Protein AF-A0A926DSW6-F1 (afdb_monomer_lite)

Sequence (107 aa):
MHPLDFLCNDRNIRHKRIRPKTPWHNGKVERSHRNDQERFYTHLSFYSYEDLQKQIKQYLKRSNQIPMSVLGWKTPLQKRQGWRPPGFADGGRHRPKSAKPILIIDK

Secondary structure (DSSP, 8-state):
--HHHHHHHHTT-EEEEPPTT-GGGGHHHHHHHHHHHHHTGGG---SSHHHHHHHHHHHHHHHHHS-BGGGTSB-HHHHHHT---TT--SS-----TT-PPEEEE--

Foldseek 3Di:
DDPVVVVLVVVLAAEDEDDPPPCVVCVVVVVVVVVCCVPEVVPDDDDDPVRVVVSVVVVVVVQQCQQDVVQVRHGVVRSVVPDDDPPDDDDDPDDDPPDHHYDYDYD

pLDDT: mean 82.38, std 15.7, range [43.84, 97.06]

Structure (mmCIF, N/CA/C/O backbone):
data_AF-A0A926DSW6-F1
#
_entry.id   AF-A0A926DSW6-F1
#
loop_
_atom_site.group_PDB
_atom_site.id
_atom_site.type_symbol
_atom_site.label_atom_id
_atom_site.label_alt_id
_atom_site.label_comp_id
_atom_site.label_asym_id
_atom_site.label_entity_id
_atom_site.label_seq_id
_atom_site.pdbx_PDB_ins_code
_atom_site.Cartn_x
_atom_site.Cartn_y
_atom_site.Cartn_z
_atom_site.occupancy
_atom_site.B_iso_or_equiv
_atom_site.auth_seq_id
_atom_site.auth_comp_id
_atom_site.auth_asym_id
_atom_site.auth_atom_id
_atom_site.pdbx_PDB_model_num
ATOM 1 N N . MET A 1 1 ? -5.173 -25.946 -13.698 1.00 67.50 1 MET A N 1
ATOM 2 C CA . MET A 1 1 ? -5.591 -24.540 -13.923 1.00 67.50 1 MET A CA 1
ATOM 3 C C . MET A 1 1 ? -5.874 -23.914 -12.569 1.00 67.50 1 MET A C 1
ATOM 5 O O . MET A 1 1 ? -6.478 -24.596 -11.752 1.00 67.50 1 MET A O 1
ATOM 9 N N . HIS A 1 2 ? -5.397 -22.697 -12.291 1.00 82.06 2 HIS A N 1
ATOM 10 C CA . HIS A 1 2 ? -5.557 -22.071 -10.972 1.00 82.06 2 HIS A CA 1
ATOM 11 C C . HIS A 1 2 ? -6.855 -21.234 -10.923 1.00 82.06 2 HIS A C 1
ATOM 13 O O . HIS A 1 2 ? -7.142 -20.545 -11.902 1.00 82.06 2 HIS A O 1
ATOM 19 N N . PRO A 1 3 ? -7.632 -21.220 -9.818 1.00 88.44 3 PRO A N 1
ATOM 20 C CA . PRO A 1 3 ? -8.891 -20.460 -9.718 1.00 88.44 3 PRO A CA 1
ATOM 21 C C . PRO A 1 3 ? -8.770 -18.976 -10.103 1.00 88.44 3 PRO A C 1
ATOM 23 O O . PRO A 1 3 ? -9.663 -18.393 -10.715 1.00 88.44 3 PRO A O 1
ATOM 26 N N . LEU A 1 4 ? -7.619 -18.373 -9.809 1.00 87.19 4 LEU A N 1
ATOM 27 C CA . LEU A 1 4 ? -7.323 -16.981 -10.150 1.00 87.19 4 LEU A CA 1
ATOM 28 C C . LEU A 1 4 ? -7.191 -16.721 -11.656 1.00 87.19 4 LEU A C 1
ATOM 30 O O . LEU A 1 4 ? -7.480 -15.612 -12.102 1.00 87.19 4 LEU A O 1
ATOM 34 N N . ASP A 1 5 ? -6.786 -17.724 -12.441 1.00 86.31 5 ASP A N 1
ATOM 35 C CA . ASP A 1 5 ? -6.685 -17.596 -13.898 1.00 86.31 5 ASP A CA 1
ATOM 36 C C . ASP A 1 5 ? -8.076 -17.383 -14.511 1.00 86.31 5 ASP A C 1
ATOM 38 O O . ASP A 1 5 ? -8.242 -16.528 -15.382 1.00 86.31 5 ASP A O 1
ATOM 42 N N . PHE A 1 6 ? -9.088 -18.094 -13.999 1.00 88.44 6 PHE A N 1
ATOM 43 C CA . PHE A 1 6 ? -10.479 -17.940 -14.427 1.00 88.44 6 PHE A CA 1
ATOM 44 C C . PHE A 1 6 ? -11.026 -16.553 -14.093 1.00 88.44 6 PHE A C 1
ATOM 46 O O . PHE A 1 6 ? -11.574 -15.888 -14.969 1.00 88.44 6 PHE A O 1
ATOM 53 N N . LEU A 1 7 ? -10.805 -16.077 -12.863 1.00 89.38 7 LEU A N 1
ATOM 54 C CA . LEU A 1 7 ? -11.242 -14.744 -12.440 1.00 89.38 7 LEU A CA 1
ATOM 55 C C . LEU A 1 7 ? -10.566 -13.632 -13.256 1.00 89.38 7 LEU A C 1
ATOM 57 O O . LEU A 1 7 ? -11.201 -12.649 -13.635 1.00 89.38 7 LEU A O 1
ATOM 61 N N . CYS A 1 8 ? -9.271 -13.778 -13.548 1.00 88.00 8 CYS A N 1
ATOM 62 C CA . CYS A 1 8 ? -8.564 -12.821 -14.391 1.00 88.00 8 CYS A CA 1
ATOM 63 C C . CYS A 1 8 ? -9.122 -12.817 -15.815 1.00 88.00 8 CYS A C 1
ATOM 65 O O . CYS A 1 8 ? -9.297 -11.743 -16.390 1.00 88.00 8 CYS A O 1
ATOM 67 N N . ASN A 1 9 ? -9.428 -13.990 -16.371 1.00 86.69 9 ASN A N 1
ATOM 68 C CA . ASN A 1 9 ? -9.998 -14.100 -17.707 1.00 86.69 9 ASN A CA 1
ATOM 69 C C . ASN A 1 9 ? -11.395 -13.461 -17.791 1.00 86.69 9 ASN A C 1
ATOM 71 O O . ASN A 1 9 ? -11.624 -12.661 -18.695 1.00 86.69 9 ASN A O 1
ATOM 75 N N . ASP A 1 10 ? -12.265 -13.734 -16.811 1.00 89.19 10 ASP A N 1
ATOM 76 C CA . ASP A 1 10 ? -13.602 -13.131 -16.672 1.00 89.19 10 ASP A CA 1
ATOM 77 C C . ASP A 1 10 ? -13.544 -11.596 -16.596 1.00 89.19 10 ASP A C 1
ATOM 79 O O . ASP A 1 10 ? -14.310 -10.887 -17.240 1.00 89.19 10 ASP A O 1
ATOM 83 N N . ARG A 1 11 ? -12.561 -11.055 -15.867 1.00 86.62 11 ARG A N 1
ATOM 84 C CA . ARG A 1 11 ? -12.376 -9.604 -15.699 1.00 86.62 11 ARG A CA 1
ATOM 85 C C . ARG A 1 11 ? -11.514 -8.949 -16.778 1.00 86.62 11 ARG A C 1
ATOM 87 O O . ARG A 1 11 ? -11.105 -7.796 -16.612 1.00 86.62 11 ARG A O 1
ATOM 94 N N . ASN A 1 12 ? -11.193 -9.663 -17.858 1.00 86.19 12 ASN A N 1
ATOM 95 C CA . ASN A 1 12 ? -10.290 -9.212 -18.920 1.00 86.19 12 ASN A CA 1
ATOM 96 C C . ASN A 1 12 ? -8.931 -8.697 -18.385 1.00 86.19 12 ASN A C 1
ATOM 98 O O . ASN A 1 12 ? -8.328 -7.790 -18.961 1.00 86.19 12 ASN A O 1
ATOM 102 N N . ILE A 1 13 ? -8.428 -9.273 -17.293 1.00 85.81 13 ILE A N 1
ATOM 103 C CA . ILE A 1 13 ? -7.118 -8.999 -16.694 1.00 85.81 13 ILE A CA 1
ATOM 104 C C . ILE A 1 13 ? -6.088 -9.966 -17.295 1.00 85.81 13 ILE A C 1
ATOM 106 O O . ILE A 1 13 ? -6.271 -11.180 -17.313 1.00 85.81 13 ILE A O 1
ATOM 110 N N . ARG A 1 14 ? -4.957 -9.442 -17.771 1.00 85.56 14 ARG A N 1
ATOM 111 C CA . ARG A 1 14 ? -3.811 -10.254 -18.185 1.00 85.56 14 ARG A CA 1
ATOM 112 C C . ARG A 1 14 ? -3.042 -10.702 -16.943 1.00 85.56 14 ARG A C 1
ATOM 114 O O . ARG A 1 14 ? -2.372 -9.890 -16.309 1.00 85.56 14 ARG A O 1
ATOM 121 N N . HIS A 1 15 ? -3.091 -11.990 -16.627 1.00 85.44 15 HIS A N 1
ATOM 122 C CA . HIS A 1 15 ? -2.263 -12.564 -15.571 1.00 85.44 15 HIS A CA 1
ATOM 123 C C . HIS A 1 15 ? -0.825 -12.769 -16.081 1.00 85.44 15 HIS A C 1
ATOM 125 O O . HIS A 1 15 ? -0.580 -13.547 -17.004 1.00 85.44 15 HIS A O 1
ATOM 131 N N . LYS A 1 16 ? 0.138 -12.040 -15.505 1.00 85.38 16 LYS A N 1
ATOM 132 C CA . LYS A 1 16 ? 1.571 -12.161 -15.799 1.00 85.38 16 LYS A CA 1
ATOM 133 C C . LYS A 1 16 ? 2.291 -12.725 -14.575 1.00 85.38 16 LYS A C 1
ATOM 135 O O . LYS A 1 16 ? 2.343 -12.081 -13.538 1.00 85.38 16 LYS A O 1
ATOM 140 N N . ARG A 1 17 ? 2.910 -13.895 -14.718 1.00 85.38 17 ARG A N 1
ATOM 141 C CA . ARG A 1 17 ? 3.726 -14.506 -13.657 1.00 85.38 17 ARG A CA 1
ATOM 142 C C . ARG A 1 17 ? 5.177 -14.046 -13.751 1.00 85.38 17 ARG A C 1
ATOM 144 O O . ARG A 1 17 ? 5.707 -13.907 -14.857 1.00 85.38 17 ARG A O 1
ATOM 151 N N . ILE A 1 18 ? 5.824 -13.851 -12.605 1.00 85.19 18 ILE A N 1
ATOM 152 C CA . ILE A 1 18 ? 7.271 -13.618 -12.546 1.00 85.19 18 ILE A CA 1
ATOM 153 C C . ILE A 1 18 ? 8.012 -14.947 -12.752 1.00 85.19 18 ILE A C 1
ATOM 155 O O . ILE A 1 18 ? 7.561 -16.021 -12.336 1.00 85.19 18 ILE A O 1
ATOM 159 N N . ARG A 1 19 ? 9.158 -14.894 -13.439 1.00 84.75 19 ARG A N 1
ATOM 160 C CA . ARG A 1 19 ? 10.009 -16.069 -13.645 1.00 84.75 19 ARG A CA 1
ATOM 161 C C . ARG A 1 19 ? 10.634 -16.497 -12.305 1.00 84.75 19 ARG A C 1
ATOM 163 O O . ARG A 1 19 ? 11.149 -15.639 -11.587 1.00 84.75 19 ARG A O 1
ATOM 170 N N . PRO A 1 20 ? 10.661 -17.799 -11.967 1.00 86.69 20 PRO A N 1
ATOM 171 C CA . PRO A 1 20 ? 11.401 -18.284 -10.801 1.00 86.69 20 PRO A CA 1
ATOM 172 C C . PRO A 1 20 ? 12.850 -17.794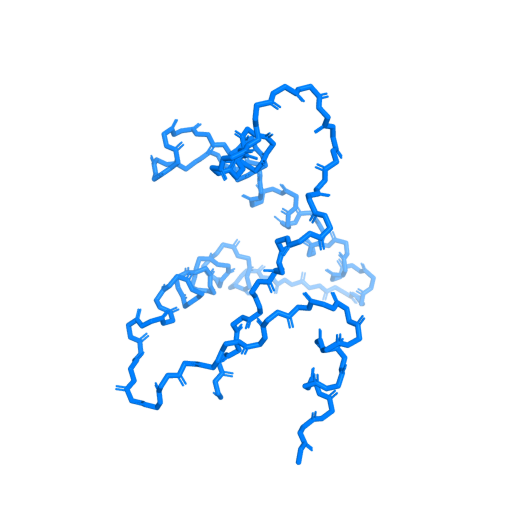 -10.790 1.00 86.69 20 PRO A C 1
ATOM 174 O O . PRO A 1 20 ? 13.456 -17.668 -11.855 1.00 86.69 20 PRO A O 1
ATOM 177 N N . LYS A 1 21 ? 13.404 -17.578 -9.590 1.00 84.62 21 LYS A N 1
ATOM 178 C CA . LYS A 1 21 ? 14.796 -17.140 -9.372 1.00 84.62 21 LYS A CA 1
ATOM 179 C C . LYS A 1 21 ? 15.125 -15.757 -9.961 1.00 84.62 21 LYS A C 1
ATOM 181 O O . LYS A 1 21 ? 16.272 -15.493 -10.302 1.00 84.62 21 LYS A O 1
ATOM 186 N N . THR A 1 22 ? 14.131 -14.871 -10.081 1.00 86.56 22 THR A N 1
ATOM 187 C CA . THR A 1 22 ? 14.338 -13.484 -10.539 1.00 86.56 22 THR A CA 1
ATOM 188 C C . THR A 1 22 ? 13.802 -12.443 -9.539 1.00 86.56 22 THR A C 1
ATOM 190 O O . THR A 1 22 ? 12.861 -11.710 -9.848 1.00 86.56 22 THR A O 1
ATOM 193 N N . PRO A 1 23 ? 14.380 -12.365 -8.323 1.00 80.81 23 PRO A N 1
ATOM 194 C CA . PRO A 1 23 ? 13.857 -11.541 -7.223 1.00 80.81 23 PRO A CA 1
ATOM 195 C C . PRO A 1 23 ? 13.810 -10.036 -7.535 1.00 80.81 23 PRO A C 1
ATOM 197 O O . PRO A 1 23 ? 12.961 -9.317 -7.018 1.00 80.81 23 PRO A O 1
ATOM 200 N N . TRP A 1 24 ? 14.668 -9.543 -8.4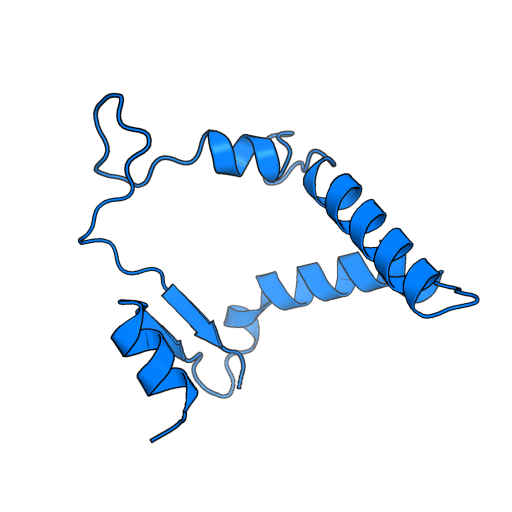32 1.00 84.25 24 TRP A N 1
ATOM 201 C CA . TRP A 1 24 ? 14.703 -8.128 -8.822 1.00 84.25 24 TRP A CA 1
ATOM 202 C C . TRP A 1 24 ? 13.416 -7.649 -9.506 1.00 84.25 24 TRP A C 1
ATOM 204 O O . TRP A 1 24 ? 13.071 -6.473 -9.385 1.00 84.25 24 TRP A O 1
ATOM 214 N N . HIS A 1 25 ? 12.670 -8.538 -10.175 1.00 84.75 25 HIS A N 1
ATOM 215 C CA . HIS A 1 25 ? 11.378 -8.176 -10.764 1.00 84.75 25 HIS A CA 1
ATOM 216 C C . HIS A 1 25 ? 10.335 -7.815 -9.702 1.00 84.75 25 HIS A C 1
ATOM 218 O O . HIS A 1 25 ? 9.416 -7.059 -10.021 1.00 84.75 25 HIS A O 1
ATOM 224 N N . ASN A 1 26 ? 10.506 -8.290 -8.460 1.00 87.44 26 ASN A N 1
ATOM 225 C CA . ASN A 1 26 ? 9.612 -7.962 -7.355 1.00 87.44 26 ASN A CA 1
ATOM 226 C C . ASN A 1 26 ? 10.066 -6.773 -6.496 1.00 87.44 26 ASN A C 1
ATOM 228 O O . ASN A 1 26 ? 9.385 -6.361 -5.560 1.00 87.44 26 ASN A O 1
ATOM 232 N N . GLY A 1 27 ? 11.201 -6.146 -6.821 1.00 88.62 27 GLY A N 1
ATOM 233 C CA . GLY A 1 27 ? 11.822 -5.148 -5.945 1.00 88.62 27 GLY A CA 1
ATOM 234 C C . GLY A 1 27 ? 10.940 -3.937 -5.606 1.00 88.62 27 GLY A C 1
ATOM 235 O O . GLY A 1 27 ? 11.152 -3.289 -4.581 1.00 88.62 27 GLY A O 1
ATOM 236 N N . LYS A 1 28 ? 9.936 -3.614 -6.434 1.00 86.81 28 LYS A N 1
ATOM 237 C CA . LYS A 1 28 ? 8.969 -2.547 -6.131 1.00 86.81 28 LYS A CA 1
ATOM 238 C C . LYS A 1 28 ? 8.001 -2.942 -5.012 1.00 86.81 28 LYS A C 1
ATOM 240 O O . LYS A 1 28 ? 7.720 -2.107 -4.156 1.00 86.81 28 LYS A O 1
ATOM 245 N N . VAL A 1 29 ? 7.497 -4.173 -5.043 1.00 88.44 29 VAL A N 1
ATOM 246 C CA . VAL A 1 29 ? 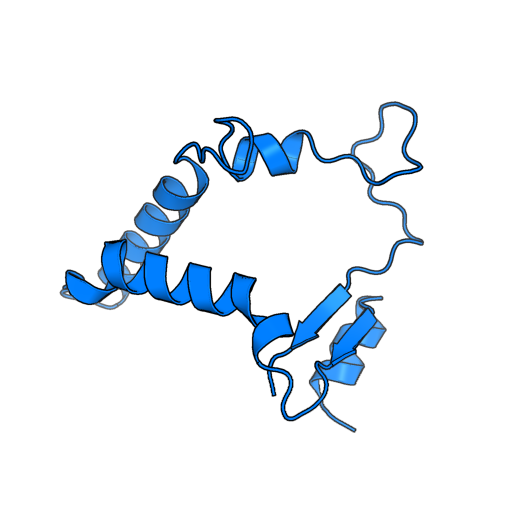6.567 -4.709 -4.039 1.00 88.44 29 VAL A CA 1
ATOM 247 C C . VAL A 1 29 ? 7.311 -4.881 -2.720 1.00 88.44 29 VAL A C 1
ATOM 249 O O . VAL A 1 29 ? 6.907 -4.295 -1.721 1.00 88.44 29 VAL A O 1
ATOM 252 N N . GLU A 1 30 ? 8.485 -5.516 -2.757 1.00 91.38 30 GLU A N 1
ATOM 253 C CA . GLU A 1 30 ? 9.350 -5.699 -1.582 1.00 91.38 30 GLU A CA 1
ATOM 254 C C . GLU A 1 30 ? 9.712 -4.369 -0.903 1.00 91.38 30 GLU A C 1
ATOM 256 O O . GLU A 1 30 ? 9.643 -4.227 0.318 1.00 91.38 30 GLU A O 1
ATOM 261 N N . ARG A 1 31 ? 10.047 -3.332 -1.687 1.00 90.81 31 ARG A N 1
ATOM 262 C CA . ARG A 1 31 ? 10.330 -1.999 -1.133 1.00 90.81 31 ARG A CA 1
ATOM 263 C C . ARG A 1 31 ? 9.098 -1.371 -0.478 1.00 90.81 31 ARG A C 1
ATOM 265 O O . ARG A 1 31 ? 9.257 -0.681 0.527 1.00 90.81 31 ARG A O 1
ATOM 272 N N . SER A 1 32 ? 7.902 -1.579 -1.037 1.00 89.81 32 SER A N 1
ATOM 273 C CA . SER A 1 32 ? 6.657 -1.104 -0.421 1.00 89.81 32 SER A CA 1
ATOM 274 C C . SER A 1 32 ? 6.416 -1.808 0.909 1.00 89.81 32 SER A C 1
ATOM 276 O O . SER A 1 32 ? 6.184 -1.127 1.901 1.00 89.81 32 SER A O 1
ATOM 278 N N . HIS A 1 33 ? 6.571 -3.136 0.950 1.00 91.38 33 HIS A N 1
ATOM 279 C CA . HIS A 1 33 ? 6.424 -3.912 2.181 1.00 91.38 33 HIS A CA 1
ATOM 280 C C . HIS A 1 33 ? 7.393 -3.458 3.265 1.00 91.38 33 HIS A C 1
ATOM 282 O O . HIS A 1 33 ? 6.965 -3.217 4.389 1.00 91.38 33 HIS A O 1
ATOM 288 N N . ARG A 1 34 ? 8.670 -3.247 2.928 1.00 94.00 34 ARG A N 1
ATOM 289 C CA . ARG A 1 34 ? 9.647 -2.721 3.889 1.00 94.00 34 ARG A CA 1
ATOM 290 C C . ARG A 1 34 ? 9.246 -1.346 4.428 1.00 94.00 34 ARG A C 1
ATOM 292 O O . ARG A 1 34 ? 9.314 -1.110 5.627 1.00 94.00 34 ARG A O 1
ATOM 299 N N . AS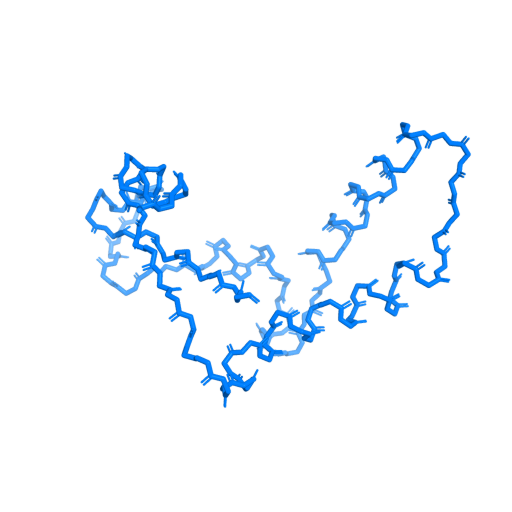N A 1 35 ? 8.792 -0.449 3.558 1.00 92.25 35 ASN A N 1
ATOM 300 C CA . ASN A 1 35 ? 8.356 0.882 3.967 1.00 92.25 35 ASN A CA 1
ATOM 301 C C . ASN A 1 35 ? 7.105 0.844 4.864 1.00 92.25 35 ASN A C 1
ATOM 303 O O . ASN A 1 35 ? 7.016 1.607 5.820 1.00 92.25 35 ASN A O 1
ATOM 307 N N . ASP A 1 36 ? 6.149 -0.037 4.569 1.00 93.56 36 ASP A N 1
ATOM 308 C CA . ASP A 1 36 ? 4.960 -0.233 5.404 1.00 93.56 36 ASP A CA 1
ATOM 309 C C . ASP A 1 36 ? 5.313 -0.883 6.749 1.00 93.56 36 ASP A C 1
ATOM 311 O O . ASP A 1 36 ? 4.762 -0.505 7.784 1.00 93.56 36 ASP A O 1
ATOM 315 N N . GLN A 1 37 ? 6.291 -1.792 6.755 1.00 94.75 37 GLN A N 1
ATOM 316 C CA . GLN A 1 37 ? 6.842 -2.376 7.973 1.00 94.75 37 GLN A CA 1
ATOM 317 C C . GLN A 1 37 ? 7.448 -1.304 8.880 1.00 94.75 37 GLN A C 1
ATOM 319 O O . GLN A 1 37 ? 7.067 -1.193 10.045 1.00 94.75 37 GLN A O 1
ATOM 324 N N . GLU A 1 38 ? 8.353 -0.490 8.338 1.00 94.25 38 GLU A N 1
ATOM 325 C CA . GLU A 1 38 ? 9.044 0.577 9.069 1.00 94.25 38 GLU A CA 1
ATOM 326 C C . GLU A 1 38 ? 8.070 1.659 9.566 1.00 94.25 38 GLU A C 1
ATOM 328 O O . GLU A 1 38 ? 8.203 2.147 10.684 1.00 94.25 38 GLU A O 1
ATOM 333 N N . ARG A 1 39 ? 7.074 2.047 8.759 1.00 92.50 39 ARG A N 1
ATOM 334 C CA . ARG A 1 39 ? 6.190 3.183 9.083 1.00 92.50 39 ARG A CA 1
ATOM 335 C C . ARG A 1 39 ? 4.970 2.832 9.920 1.00 92.50 39 ARG A C 1
ATOM 337 O O . ARG A 1 39 ? 4.418 3.731 10.553 1.00 92.50 39 ARG A O 1
ATOM 344 N N . PHE A 1 40 ? 4.489 1.595 9.841 1.00 93.62 40 PHE A N 1
ATOM 345 C CA . PHE A 1 40 ? 3.207 1.210 10.425 1.00 93.62 40 PHE A CA 1
ATOM 346 C C . PHE A 1 40 ? 3.334 -0.029 11.296 1.00 93.62 40 PHE A C 1
ATOM 348 O O . PHE A 1 40 ? 3.155 0.070 12.505 1.00 93.62 40 PHE A O 1
ATOM 355 N N . TYR A 1 41 ? 3.685 -1.178 10.714 1.00 92.94 41 TYR A N 1
ATOM 356 C CA . TYR A 1 41 ? 3.578 -2.452 11.431 1.00 92.94 41 TYR A CA 1
ATOM 357 C C . TYR A 1 41 ? 4.514 -2.567 12.637 1.00 92.94 41 TYR A C 1
ATOM 359 O O . TYR A 1 41 ? 4.141 -3.193 13.621 1.00 92.94 41 TYR A O 1
ATOM 367 N N . THR A 1 42 ? 5.690 -1.935 12.605 1.00 94.12 42 THR A N 1
ATOM 368 C CA . THR A 1 42 ? 6.653 -1.986 13.724 1.00 94.12 42 THR A CA 1
ATOM 369 C C . THR A 1 42 ? 6.122 -1.312 14.997 1.00 94.12 42 THR A C 1
ATOM 371 O O . THR A 1 42 ? 6.531 -1.665 16.099 1.00 94.12 42 THR A O 1
ATOM 374 N N . HIS A 1 43 ? 5.193 -0.363 14.864 1.00 91.62 43 HIS A N 1
ATOM 375 C CA . HIS A 1 43 ? 4.628 0.406 15.980 1.00 91.62 43 HIS A CA 1
ATOM 376 C C . HIS A 1 43 ? 3.122 0.171 16.158 1.00 91.62 43 HIS A C 1
ATOM 378 O O . HIS A 1 43 ? 2.466 0.901 16.898 1.00 91.62 43 HIS A O 1
ATOM 384 N N . LEU A 1 44 ? 2.561 -0.812 15.450 1.00 93.38 44 LEU A N 1
ATOM 385 C CA . LEU A 1 44 ? 1.131 -1.076 15.443 1.00 93.38 44 LEU A CA 1
ATOM 386 C C . LEU A 1 44 ? 0.712 -1.807 16.722 1.00 93.38 44 LEU A C 1
ATOM 388 O O . LEU A 1 44 ? 1.129 -2.936 16.967 1.00 93.38 44 LEU A O 1
ATOM 392 N N . SER A 1 45 ? -0.186 -1.192 17.484 1.00 93.06 45 SER A N 1
ATOM 393 C CA . SER A 1 45 ? -0.930 -1.828 18.569 1.00 93.06 45 SER A CA 1
ATOM 394 C C . SER A 1 45 ? -2.418 -1.532 18.398 1.00 93.06 45 SER A C 1
ATOM 396 O O . SER A 1 45 ? -2.803 -0.461 17.926 1.00 93.06 45 SER A O 1
ATOM 398 N N . PHE A 1 46 ? -3.273 -2.498 18.723 1.00 94.25 46 PHE A N 1
ATOM 399 C CA . PHE A 1 46 ? -4.721 -2.355 18.585 1.00 94.25 46 PHE A CA 1
ATOM 400 C C . PHE A 1 46 ? -5.443 -3.110 19.696 1.00 94.25 46 PHE A C 1
ATOM 402 O O . PHE A 1 46 ? -4.951 -4.121 20.196 1.00 94.25 46 PHE A O 1
ATOM 409 N N . TYR A 1 47 ? -6.623 -2.614 20.061 1.00 91.38 47 TYR A N 1
ATOM 410 C CA . TYR A 1 47 ? -7.427 -3.169 21.157 1.00 91.38 47 TYR A CA 1
ATOM 411 C C . TYR A 1 47 ? -8.586 -4.043 20.663 1.00 91.38 47 TYR A C 1
ATOM 413 O O . TYR A 1 47 ? -9.095 -4.883 21.401 1.00 91.38 47 TYR A O 1
ATOM 421 N N . SER A 1 48 ? -9.006 -3.861 19.408 1.00 96.75 48 SER A N 1
ATOM 422 C CA . SER A 1 48 ? -10.069 -4.635 18.767 1.00 96.75 48 SER A CA 1
ATOM 423 C C . SER A 1 48 ? -9.844 -4.741 17.258 1.00 96.75 48 SER A C 1
ATOM 425 O O . SER A 1 48 ? -9.054 -4.000 16.667 1.00 96.75 48 SER A O 1
ATOM 427 N N . TYR A 1 49 ? -10.564 -5.657 16.611 1.00 96.25 49 TYR A N 1
ATOM 428 C CA . TYR A 1 49 ? -10.510 -5.801 15.156 1.00 96.25 49 TYR A CA 1
ATOM 429 C C . TYR A 1 49 ? -10.996 -4.539 14.422 1.00 96.25 49 TYR A C 1
ATOM 431 O O . TYR A 1 49 ? -10.404 -4.131 13.423 1.00 96.25 49 TYR A O 1
ATOM 439 N N . GLU A 1 50 ? -12.035 -3.881 14.939 1.00 97.06 50 GLU A N 1
ATOM 440 C CA . GLU A 1 50 ? -12.548 -2.633 14.363 1.00 97.06 50 GLU A CA 1
ATOM 441 C C . GLU A 1 50 ? -11.516 -1.504 14.441 1.00 97.06 50 GLU A C 1
ATOM 443 O O . GLU A 1 50 ? -11.344 -0.739 13.486 1.00 97.06 50 GLU A O 1
ATOM 448 N N . ASP A 1 51 ? -10.785 -1.427 15.555 1.00 95.88 51 ASP A N 1
ATOM 449 C CA . ASP A 1 51 ? -9.704 -0.464 15.729 1.00 95.88 51 ASP A CA 1
ATOM 450 C C . ASP A 1 51 ? -8.570 -0.727 14.727 1.00 95.88 51 ASP A C 1
ATOM 452 O O . ASP A 1 51 ? -8.163 0.183 14.003 1.00 95.88 51 ASP A O 1
ATOM 456 N N . LEU A 1 52 ? -8.156 -1.987 14.559 1.00 95.81 52 LEU A N 1
ATOM 457 C CA . LEU A 1 52 ? -7.185 -2.376 13.534 1.00 95.81 52 LEU A CA 1
ATOM 458 C C . LEU A 1 52 ? -7.621 -1.924 12.129 1.00 95.81 52 LEU A C 1
ATOM 460 O O . LEU A 1 52 ? -6.843 -1.298 11.404 1.00 95.81 52 LEU A O 1
ATOM 464 N N . GLN A 1 53 ? -8.872 -2.187 11.739 1.00 96.69 53 GLN A N 1
ATOM 465 C CA . GLN A 1 53 ? -9.397 -1.758 10.439 1.00 96.69 53 GLN A CA 1
ATOM 466 C C . GLN A 1 53 ? -9.366 -0.231 10.285 1.00 96.69 53 GLN A C 1
ATOM 468 O O . GLN A 1 53 ? -8.986 0.292 9.228 1.00 96.69 53 GLN A O 1
ATOM 473 N N . LYS A 1 54 ? -9.733 0.502 11.341 1.00 96.62 54 LYS A N 1
ATOM 474 C CA . LYS A 1 54 ? -9.712 1.967 11.362 1.00 96.62 54 LYS A CA 1
ATOM 475 C C . LYS A 1 54 ? -8.286 2.508 11.237 1.00 96.62 54 LYS A C 1
ATOM 477 O O . LYS A 1 54 ? -8.065 3.449 10.468 1.00 96.62 54 LYS A O 1
ATOM 482 N N . GLN A 1 55 ? -7.325 1.924 11.947 1.00 95.94 55 GLN A N 1
ATOM 483 C CA . GLN A 1 55 ? -5.915 2.303 11.894 1.00 95.94 55 GLN A CA 1
ATOM 484 C C . GLN A 1 55 ? -5.307 2.029 10.511 1.00 95.94 55 GLN A C 1
ATOM 486 O O . GLN A 1 55 ? -4.715 2.932 9.917 1.00 95.94 55 GLN A O 1
ATOM 491 N N . ILE A 1 56 ? -5.548 0.846 9.931 1.00 95.75 56 ILE A N 1
ATOM 492 C CA . ILE A 1 56 ? -5.101 0.502 8.569 1.00 95.75 56 ILE A CA 1
ATOM 493 C C . ILE A 1 56 ? -5.665 1.495 7.548 1.00 95.75 56 ILE A C 1
ATOM 495 O O . ILE A 1 56 ? -4.932 2.013 6.704 1.00 95.75 56 ILE A O 1
ATOM 499 N N . LYS A 1 57 ? -6.961 1.821 7.628 1.00 96.12 57 LYS A N 1
ATOM 500 C CA . LYS A 1 57 ? -7.598 2.775 6.706 1.00 96.12 57 LYS A CA 1
ATOM 501 C C . LYS A 1 57 ? -6.967 4.167 6.792 1.00 96.12 57 LYS A C 1
ATOM 503 O O . LYS A 1 57 ? -6.749 4.810 5.761 1.00 96.12 57 LYS A O 1
ATOM 508 N N . GLN A 1 58 ? -6.658 4.631 8.003 1.00 96.00 58 GLN A N 1
ATOM 509 C CA . GLN A 1 58 ? -5.964 5.902 8.219 1.00 96.00 58 GLN A CA 1
ATOM 510 C C . GLN A 1 58 ? -4.536 5.870 7.667 1.00 96.00 58 GLN A C 1
ATOM 512 O O . GLN A 1 58 ? -4.139 6.799 6.958 1.00 96.00 58 GLN A O 1
ATOM 517 N N . TYR A 1 59 ? -3.793 4.788 7.916 1.00 95.62 59 TYR A N 1
ATOM 518 C CA . TYR A 1 59 ? -2.446 4.608 7.383 1.00 95.62 59 TYR A CA 1
ATOM 519 C C . TYR A 1 59 ? -2.435 4.612 5.851 1.00 95.62 59 TYR A C 1
ATOM 521 O O . TYR A 1 59 ? -1.679 5.370 5.246 1.00 95.62 59 TYR A O 1
ATOM 529 N N . LEU A 1 60 ? -3.328 3.853 5.208 1.00 94.44 60 LEU A N 1
ATOM 530 C CA . LEU A 1 60 ? -3.445 3.818 3.750 1.00 94.44 60 LEU A CA 1
ATOM 531 C C . LEU A 1 60 ? -3.761 5.199 3.169 1.00 94.44 60 LEU A C 1
ATOM 533 O O . LEU A 1 60 ? -3.190 5.574 2.143 1.00 94.44 60 LEU A O 1
ATOM 537 N N . LYS A 1 61 ? -4.636 5.978 3.818 1.00 95.38 61 LYS A N 1
ATOM 538 C CA . LYS A 1 61 ? -4.925 7.359 3.409 1.00 95.38 61 LYS A CA 1
ATOM 539 C C . LYS A 1 61 ? -3.666 8.224 3.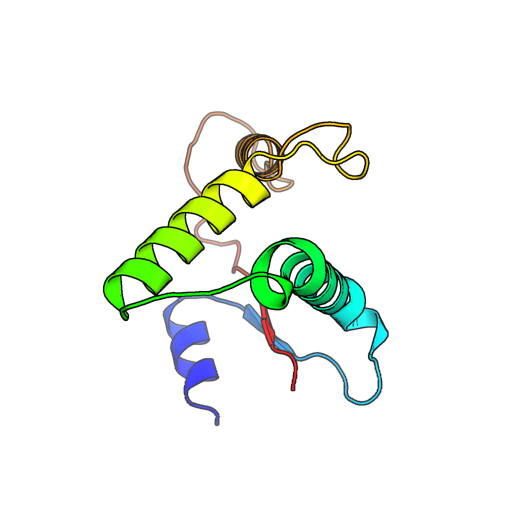495 1.00 95.38 61 LYS A C 1
ATOM 541 O O . LYS A 1 61 ? -3.315 8.864 2.507 1.00 95.38 61 LYS A O 1
ATOM 546 N N . ARG A 1 62 ? -2.964 8.189 4.633 1.00 94.81 62 ARG A N 1
ATOM 547 C CA . ARG A 1 62 ? -1.728 8.951 4.861 1.00 94.81 62 ARG A CA 1
ATOM 548 C C . ARG A 1 62 ? -0.636 8.564 3.864 1.00 94.81 62 ARG A C 1
ATOM 550 O O . ARG A 1 62 ? -0.105 9.439 3.194 1.00 94.81 62 ARG A O 1
ATOM 557 N N . SER A 1 63 ? -0.336 7.274 3.718 1.00 93.06 63 SER A N 1
ATOM 558 C CA . SER A 1 63 ? 0.707 6.760 2.817 1.00 93.06 63 SER A CA 1
ATOM 559 C C . SER A 1 63 ? 0.490 7.224 1.371 1.00 93.06 63 SER A C 1
ATOM 561 O O . SER A 1 63 ? 1.400 7.738 0.724 1.00 93.06 63 SER A O 1
ATOM 563 N N . ASN A 1 64 ? -0.759 7.185 0.899 1.00 93.44 64 ASN A N 1
ATOM 564 C CA . ASN A 1 64 ? -1.145 7.653 -0.432 1.00 93.44 64 ASN A CA 1
ATOM 565 C C . ASN A 1 64 ? -1.121 9.189 -0.610 1.00 93.44 64 ASN A C 1
ATOM 567 O O . ASN A 1 64 ? -1.180 9.675 -1.744 1.00 93.44 64 ASN A O 1
ATOM 571 N N . GLN A 1 65 ? -1.037 9.952 0.483 1.00 94.19 65 GLN A N 1
ATOM 572 C CA . GLN A 1 65 ? -0.961 11.416 0.506 1.00 94.19 65 GLN A CA 1
ATOM 573 C C . GLN A 1 65 ? 0.456 11.953 0.755 1.00 94.19 65 GLN A C 1
ATOM 575 O O . GLN A 1 65 ? 0.666 13.154 0.614 1.00 94.19 65 GLN A O 1
ATOM 580 N N . ILE A 1 66 ? 1.436 11.106 1.085 1.00 92.56 66 ILE A N 1
ATOM 581 C CA . ILE A 1 66 ? 2.824 11.547 1.264 1.00 92.56 66 ILE A CA 1
ATOM 582 C C . ILE A 1 66 ? 3.452 11.797 -0.120 1.00 92.56 66 ILE A C 1
ATOM 584 O O . ILE A 1 66 ? 3.473 10.884 -0.953 1.00 92.56 66 ILE A O 1
ATOM 588 N N . PRO A 1 67 ? 3.957 13.011 -0.410 1.00 93.12 67 PRO A N 1
ATOM 589 C CA . PRO A 1 67 ? 4.683 13.274 -1.646 1.00 93.12 67 PRO A CA 1
ATOM 590 C C . PRO A 1 67 ? 6.009 12.512 -1.653 1.00 93.12 67 PRO A C 1
ATOM 592 O O . PRO A 1 67 ? 6.690 12.414 -0.634 1.00 93.12 67 PRO A O 1
ATOM 595 N N . MET A 1 68 ? 6.386 11.963 -2.808 1.00 91.44 68 MET A N 1
ATOM 596 C CA . MET A 1 68 ? 7.618 11.181 -2.941 1.00 91.44 68 MET A CA 1
ATOM 597 C C . MET A 1 68 ? 8.537 11.803 -3.991 1.00 91.44 68 MET A C 1
ATOM 599 O O . MET A 1 68 ? 8.089 12.140 -5.089 1.00 91.44 68 MET A O 1
ATOM 603 N N . SER A 1 69 ? 9.834 11.894 -3.691 1.00 91.25 69 SER A N 1
ATOM 604 C CA . SER A 1 69 ? 10.848 12.436 -4.610 1.00 91.25 69 SER A CA 1
ATOM 605 C C . SER A 1 69 ? 10.875 11.689 -5.948 1.00 91.25 69 SER A C 1
ATOM 607 O O . SER A 1 69 ? 10.879 12.313 -7.005 1.00 91.25 69 SER A O 1
ATOM 609 N N . VAL A 1 70 ? 10.744 10.358 -5.923 1.00 88.25 70 VAL A N 1
ATOM 610 C CA . VAL A 1 70 ? 10.676 9.501 -7.125 1.00 88.25 70 VAL A CA 1
ATOM 611 C C . VAL A 1 70 ? 9.475 9.793 -8.037 1.00 88.25 70 VAL A C 1
ATOM 613 O O . VAL A 1 70 ? 9.455 9.362 -9.187 1.00 88.25 70 VAL A O 1
ATOM 616 N N . LEU A 1 71 ? 8.457 10.506 -7.542 1.00 88.75 71 LEU A N 1
ATOM 617 C CA . LEU A 1 71 ? 7.288 10.935 -8.317 1.00 88.75 71 LEU A CA 1
ATOM 618 C C . LEU A 1 71 ? 7.355 12.416 -8.722 1.00 88.75 71 LEU A C 1
ATOM 620 O O . LEU A 1 71 ? 6.357 12.948 -9.214 1.00 88.75 71 LEU A O 1
ATOM 624 N N . GLY A 1 72 ? 8.500 13.077 -8.521 1.00 92.19 72 GLY A N 1
ATOM 625 C CA . GLY A 1 72 ? 8.655 14.518 -8.718 1.00 92.19 72 GLY A CA 1
ATOM 626 C C . GLY A 1 72 ? 7.892 15.318 -7.666 1.00 92.19 72 GLY A C 1
ATOM 627 O O . GLY A 1 72 ? 7.160 16.238 -8.016 1.00 92.19 72 GLY A O 1
ATOM 628 N N . TRP A 1 73 ? 7.986 14.902 -6.397 1.00 92.00 73 TRP A N 1
ATOM 629 C CA . TRP A 1 73 ? 7.298 15.519 -5.251 1.00 92.00 73 TRP A CA 1
ATOM 630 C C . TRP A 1 73 ? 5.766 15.517 -5.334 1.00 92.00 73 TRP A C 1
ATOM 632 O O . TRP A 1 73 ? 5.088 16.235 -4.606 1.00 92.00 73 TRP A O 1
ATOM 642 N N . LYS A 1 74 ? 5.201 14.652 -6.181 1.00 92.88 74 LYS A N 1
ATOM 643 C CA . LYS A 1 74 ? 3.761 14.379 -6.238 1.00 92.88 74 LYS A CA 1
ATOM 644 C C . LYS A 1 74 ? 3.403 13.230 -5.304 1.00 92.88 74 LYS A C 1
ATOM 646 O O . LYS A 1 74 ? 4.201 12.316 -5.080 1.00 92.88 74 LYS A O 1
ATOM 651 N N . THR A 1 75 ? 2.179 13.244 -4.792 1.00 93.75 75 THR A N 1
ATOM 652 C CA . THR A 1 75 ? 1.644 12.110 -4.028 1.00 93.75 75 THR A CA 1
ATOM 653 C C . THR A 1 75 ? 1.283 10.952 -4.968 1.00 93.75 75 THR A C 1
ATOM 655 O O . THR A 1 75 ? 0.974 11.187 -6.145 1.00 93.75 75 THR A O 1
ATOM 658 N N . PRO A 1 76 ? 1.267 9.694 -4.490 1.00 92.00 76 PRO A N 1
ATOM 659 C CA . PRO A 1 76 ? 0.759 8.564 -5.267 1.00 92.00 76 PRO A CA 1
ATOM 660 C C . PRO A 1 76 ? -0.636 8.817 -5.862 1.00 92.00 76 PRO A C 1
ATOM 662 O O . PRO A 1 76 ? -0.879 8.489 -7.026 1.00 92.00 76 PRO A O 1
ATOM 665 N N . LEU A 1 77 ? -1.533 9.467 -5.109 1.00 92.31 77 LEU A N 1
ATOM 666 C CA . LEU A 1 77 ? -2.870 9.841 -5.590 1.00 92.31 77 LEU A CA 1
ATOM 667 C C . LEU A 1 77 ? -2.819 10.848 -6.738 1.00 92.31 77 LEU A C 1
ATOM 669 O O . LEU A 1 77 ? -3.478 10.632 -7.755 1.00 92.31 77 LEU A O 1
ATOM 673 N N . GLN A 1 78 ? -2.026 11.912 -6.606 1.00 91.75 78 GLN A N 1
ATOM 674 C CA . GLN A 1 78 ? -1.868 12.920 -7.657 1.00 91.75 78 GLN A CA 1
ATOM 675 C C . GLN A 1 78 ? -1.253 12.313 -8.917 1.00 91.75 78 GLN A C 1
ATOM 677 O O . GLN A 1 78 ? -1.726 12.560 -10.028 1.00 91.75 78 GLN A O 1
ATOM 682 N N . LYS A 1 79 ? -0.225 11.470 -8.760 1.00 90.44 79 LYS A N 1
ATOM 683 C CA . LYS A 1 79 ? 0.396 10.779 -9.892 1.00 90.44 79 LYS A CA 1
ATOM 684 C C . LYS A 1 79 ? -0.600 9.859 -10.592 1.00 90.44 79 LYS A C 1
ATOM 686 O O . LYS A 1 79 ? -0.613 9.834 -11.817 1.00 90.44 79 LYS A O 1
ATOM 691 N N . ARG A 1 80 ? -1.442 9.142 -9.839 1.00 88.25 80 ARG A N 1
ATOM 692 C CA . ARG A 1 80 ? -2.496 8.278 -10.390 1.00 88.25 80 ARG A CA 1
ATOM 693 C C . ARG A 1 80 ? -3.553 9.074 -11.151 1.00 88.25 80 ARG A C 1
ATOM 695 O O . ARG A 1 80 ? -3.939 8.659 -12.233 1.00 88.25 80 ARG A O 1
ATOM 702 N N . GLN A 1 81 ? -4.018 10.195 -10.602 1.00 86.25 81 GLN A N 1
ATOM 703 C CA . GLN A 1 81 ? -5.012 11.053 -11.259 1.00 86.25 81 GLN A CA 1
ATOM 704 C C . GLN A 1 81 ? -4.479 11.662 -12.560 1.00 86.25 81 GLN A C 1
ATOM 706 O O . GLN A 1 81 ? -5.203 11.733 -13.546 1.00 86.25 81 GLN A O 1
ATOM 711 N N . GLY A 1 82 ? -3.206 12.069 -12.572 1.00 82.38 82 GLY A N 1
ATOM 712 C CA . GLY A 1 82 ? -2.541 12.592 -13.765 1.00 82.38 82 GLY A CA 1
ATOM 713 C C . GLY A 1 82 ? -2.027 11.518 -14.728 1.00 82.38 82 GLY A C 1
ATOM 714 O O . GLY A 1 82 ? -1.498 11.861 -15.784 1.00 82.38 82 GLY A O 1
ATOM 715 N N . TRP A 1 83 ? -2.126 10.231 -14.381 1.00 79.06 83 TRP A N 1
ATOM 716 C CA . TRP A 1 83 ? -1.659 9.156 -15.246 1.00 79.06 83 TRP A CA 1
ATOM 717 C C . TRP A 1 83 ? -2.652 8.945 -16.386 1.00 79.06 83 TRP A C 1
ATOM 719 O O . TRP A 1 83 ? -3.768 8.469 -16.182 1.00 79.06 83 TRP A O 1
ATOM 729 N N . ARG A 1 84 ? -2.218 9.281 -17.601 1.00 67.75 84 ARG A N 1
ATOM 730 C CA . ARG A 1 84 ? -2.899 8.909 -18.839 1.00 67.75 84 ARG A CA 1
ATOM 731 C C . ARG A 1 84 ? -2.119 7.770 -19.493 1.00 67.75 84 ARG A C 1
ATOM 733 O O . ARG A 1 84 ? -0.901 7.895 -19.637 1.00 67.75 84 ARG A O 1
ATOM 740 N N . PRO A 1 85 ? -2.770 6.661 -19.873 1.00 62.38 85 PRO A N 1
ATOM 741 C CA . PRO A 1 85 ? -2.106 5.658 -20.686 1.00 62.38 85 PRO A CA 1
ATOM 742 C C . PRO A 1 85 ? -1.691 6.290 -22.028 1.00 62.38 85 PRO A C 1
ATOM 744 O O . PRO A 1 85 ? -2.441 7.118 -22.557 1.00 62.38 85 PRO A O 1
ATOM 747 N N . PRO A 1 86 ? -0.537 5.915 -22.604 1.00 52.72 86 PRO A N 1
ATOM 748 C CA . PRO A 1 86 ? -0.198 6.300 -23.972 1.00 52.72 86 PRO A CA 1
ATOM 749 C C . PRO A 1 86 ? -1.327 5.861 -24.922 1.00 52.72 86 PRO A C 1
ATOM 751 O O . PRO A 1 86 ? -1.721 4.695 -24.890 1.00 52.72 86 PRO A O 1
ATOM 754 N N . GLY A 1 87 ? -1.881 6.795 -25.706 1.00 54.72 87 GLY A N 1
ATOM 755 C CA . GLY A 1 87 ? -3.009 6.554 -26.625 1.00 54.72 87 GLY A CA 1
ATOM 756 C C . GLY A 1 87 ? -4.368 7.152 -26.219 1.00 54.72 87 GLY A C 1
ATOM 757 O O . GLY A 1 87 ? -5.345 6.927 -26.922 1.00 54.72 87 GLY A O 1
ATOM 758 N N . PHE A 1 88 ? -4.449 7.916 -25.119 1.00 52.38 88 PHE A N 1
ATOM 759 C CA . PHE A 1 88 ? -5.668 8.626 -24.682 1.00 52.38 88 PHE A CA 1
ATOM 760 C C . PHE A 1 88 ? -5.553 10.131 -24.931 1.00 52.38 88 PHE A C 1
ATOM 762 O O . PHE A 1 88 ? -5.260 10.890 -24.003 1.00 52.38 88 PHE A O 1
ATOM 769 N N . ALA A 1 89 ? -5.768 10.553 -26.178 1.00 46.56 89 ALA A N 1
ATOM 770 C CA . ALA A 1 89 ? -6.103 11.940 -26.481 1.00 46.56 89 ALA A CA 1
ATOM 771 C C . ALA A 1 89 ? -7.579 12.181 -26.106 1.00 46.56 89 ALA A C 1
ATOM 773 O O . ALA A 1 89 ? -8.444 11.366 -26.409 1.00 46.56 89 ALA A O 1
ATOM 774 N N . ASP A 1 90 ? -7.818 13.282 -25.401 1.00 46.78 90 ASP A N 1
ATOM 775 C CA . ASP A 1 90 ? -9.109 13.925 -25.137 1.00 46.78 90 ASP A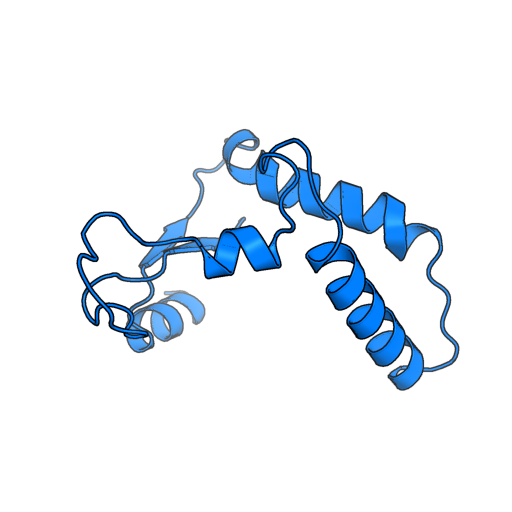 CA 1
ATOM 776 C C . ASP A 1 90 ? -10.099 13.300 -24.133 1.00 46.78 90 ASP A C 1
ATOM 778 O O . ASP A 1 90 ? -10.803 12.320 -24.358 1.00 46.78 90 ASP A O 1
ATOM 782 N N . GLY A 1 91 ? -10.199 13.990 -22.988 1.00 48.03 91 GLY A N 1
ATOM 783 C CA . GLY A 1 91 ? -11.466 14.333 -22.323 1.00 48.03 91 GLY A CA 1
ATOM 784 C C . GLY A 1 91 ? -12.268 13.253 -21.590 1.00 48.03 91 GLY A C 1
ATOM 785 O O . GLY A 1 91 ? -12.999 13.579 -20.656 1.00 48.03 91 GLY A O 1
ATOM 786 N N . GLY A 1 92 ? -12.136 11.974 -21.925 1.00 43.84 92 GLY A N 1
ATOM 787 C CA . GLY A 1 92 ? -12.951 10.918 -21.328 1.00 43.84 92 GLY A CA 1
ATOM 788 C C . GLY A 1 92 ? -12.352 10.348 -20.043 1.00 43.84 92 GLY A C 1
ATOM 789 O O . GLY A 1 92 ? -11.269 9.770 -20.062 1.00 43.84 92 GLY A O 1
ATOM 790 N N . ARG A 1 93 ? -13.101 10.368 -18.930 1.00 51.94 93 ARG A N 1
ATOM 791 C CA . ARG A 1 93 ? -12.861 9.516 -17.736 1.00 51.94 93 ARG A CA 1
ATOM 792 C C . ARG A 1 93 ? -13.112 8.019 -18.022 1.00 51.94 93 ARG A C 1
ATOM 794 O O . ARG A 1 93 ? -13.518 7.276 -17.134 1.00 51.94 93 ARG A O 1
ATOM 801 N N . HIS A 1 94 ? -12.930 7.574 -19.263 1.00 47.06 94 HIS A N 1
ATOM 802 C CA . HIS A 1 94 ? -13.237 6.223 -19.707 1.00 47.06 94 HIS A CA 1
ATOM 803 C C . HIS A 1 94 ? -11.952 5.463 -20.009 1.00 47.06 94 HIS A C 1
ATOM 805 O O . HIS A 1 94 ? -11.195 5.782 -20.922 1.00 47.06 94 HIS A O 1
ATOM 811 N N . ARG A 1 95 ? -11.723 4.424 -19.208 1.00 51.34 95 ARG A N 1
ATOM 812 C CA . ARG A 1 95 ? -10.709 3.410 -19.465 1.00 51.34 95 ARG A CA 1
ATOM 813 C C . ARG A 1 95 ? -11.048 2.707 -20.791 1.00 51.34 95 ARG A C 1
ATOM 815 O O . ARG A 1 95 ? -12.209 2.339 -20.974 1.00 51.34 95 ARG A O 1
ATOM 822 N N . PRO A 1 96 ? -10.085 2.459 -21.694 1.00 46.25 96 PRO A N 1
ATOM 823 C CA . PRO A 1 96 ? -10.362 1.663 -22.886 1.00 46.25 96 PRO A CA 1
ATOM 824 C C . PRO A 1 96 ? -10.823 0.270 -22.496 1.00 46.25 96 PRO A C 1
ATOM 826 O O . PRO A 1 96 ? -10.170 -0.401 -21.695 1.00 46.25 96 PRO A O 1
ATOM 829 N N . LYS A 1 97 ? -11.883 -0.206 -23.149 1.00 50.59 97 LYS A N 1
ATOM 830 C CA . LYS A 1 97 ? -12.329 -1.602 -23.051 1.00 50.59 97 LYS A CA 1
ATOM 831 C C . LYS A 1 97 ? -11.253 -2.600 -23.527 1.00 50.59 97 LYS A C 1
ATOM 833 O O . LYS A 1 97 ? -11.299 -3.766 -23.157 1.00 50.59 97 LYS A O 1
ATOM 838 N N . SER A 1 98 ? -10.271 -2.146 -24.315 1.00 51.59 98 SER A N 1
ATOM 839 C CA . SER A 1 98 ? -9.219 -2.976 -24.918 1.00 51.59 98 SER A CA 1
ATOM 840 C C . SER A 1 98 ? -7.930 -3.109 -24.090 1.00 51.59 98 SER A C 1
ATOM 842 O O . SER A 1 98 ? -7.197 -4.084 -24.274 1.00 51.59 98 SER A O 1
ATOM 844 N N . ALA A 1 99 ? -7.628 -2.190 -23.162 1.00 54.34 99 ALA A N 1
ATOM 845 C CA . ALA A 1 99 ? -6.397 -2.277 -22.371 1.00 54.34 99 ALA A CA 1
ATOM 846 C C . ALA A 1 99 ? -6.607 -3.170 -21.144 1.00 54.34 99 ALA A C 1
ATOM 848 O O . ALA A 1 99 ? -7.125 -2.742 -20.107 1.00 54.34 99 ALA A O 1
ATOM 849 N N . LYS A 1 100 ? -6.172 -4.426 -21.269 1.00 58.12 100 LYS A N 1
ATOM 850 C CA . LYS A 1 100 ? -6.238 -5.400 -20.179 1.00 58.12 100 LYS A CA 1
ATOM 851 C C . LYS A 1 100 ? -5.319 -4.963 -19.023 1.00 58.12 100 LYS A C 1
ATOM 853 O O . LYS A 1 100 ? -4.112 -4.841 -19.248 1.00 58.12 100 LYS A O 1
ATOM 858 N N . PRO A 1 101 ? -5.832 -4.733 -17.798 1.00 64.12 101 PRO A N 1
ATOM 859 C CA . PRO A 1 101 ? -4.983 -4.608 -16.606 1.00 64.12 101 PRO A CA 1
ATOM 860 C C . PRO A 1 101 ? -4.030 -5.793 -16.502 1.00 64.12 101 PRO A C 1
ATOM 862 O O . PRO A 1 101 ? -4.428 -6.913 -16.806 1.00 64.12 101 PRO A O 1
ATOM 865 N N . ILE A 1 102 ? -2.799 -5.562 -16.053 1.00 71.19 102 ILE A N 1
ATOM 866 C CA . ILE A 1 102 ? -1.858 -6.646 -15.770 1.00 71.19 102 ILE A CA 1
ATOM 867 C C . ILE A 1 102 ? -1.905 -6.924 -14.273 1.00 71.19 102 ILE A C 1
ATOM 869 O O . ILE A 1 102 ? -1.617 -6.030 -13.480 1.00 71.19 102 ILE A O 1
ATOM 873 N N . LEU A 1 103 ? -2.251 -8.154 -13.904 1.00 68.19 103 LEU A N 1
ATOM 874 C CA . LEU A 1 103 ? -2.041 -8.656 -12.552 1.00 68.19 103 LEU A CA 1
ATOM 875 C C . LEU A 1 103 ? -0.707 -9.396 -12.538 1.00 68.19 103 LEU A C 1
ATOM 877 O O . LEU A 1 103 ? -0.518 -10.338 -13.312 1.00 68.19 103 LEU A O 1
ATOM 881 N N . ILE A 1 104 ? 0.216 -8.928 -11.701 1.00 67.62 104 ILE A N 1
ATOM 882 C CA . ILE A 1 104 ? 1.482 -9.607 -11.437 1.00 67.62 104 ILE A CA 1
ATOM 883 C C . ILE A 1 104 ? 1.339 -10.286 -10.087 1.00 67.62 104 ILE A C 1
ATOM 885 O O . ILE A 1 104 ? 0.953 -9.633 -9.122 1.00 67.62 104 ILE A O 1
ATOM 889 N N . ILE A 1 105 ? 1.595 -11.588 -10.058 1.00 61.34 105 ILE A N 1
ATOM 890 C CA . ILE A 1 105 ? 1.529 -12.394 -8.844 1.00 61.34 105 ILE A CA 1
ATOM 891 C C . ILE A 1 105 ? 2.920 -12.939 -8.575 1.00 61.34 105 ILE A C 1
ATOM 893 O O . ILE A 1 105 ? 3.526 -13.567 -9.456 1.00 61.34 105 ILE A O 1
ATOM 897 N N . ASP A 1 106 ? 3.399 -12.671 -7.369 1.00 56.31 106 ASP A N 1
ATOM 898 C CA . ASP A 1 106 ? 4.602 -13.275 -6.818 1.00 56.31 106 ASP A CA 1
ATOM 899 C C . ASP A 1 106 ? 4.277 -14.713 -6.416 1.00 56.31 106 ASP A C 1
ATOM 901 O O . ASP A 1 106 ? 3.205 -14.984 -5.877 1.00 56.31 106 ASP A O 1
ATOM 905 N N . LYS A 1 107 ? 5.146 -15.644 -6.812 1.00 49.41 107 LYS A N 1
ATOM 906 C CA . LYS A 1 107 ? 4.934 -17.081 -6.609 1.00 49.41 107 LYS A CA 1
ATOM 907 C C . LYS A 1 107 ? 4.986 -17.476 -5.144 1.00 49.41 107 LYS A C 1
ATOM 909 O O . LYS A 1 107 ? 5.862 -16.925 -4.448 1.00 49.41 107 LYS A O 1
#

Organism: NCBI:txid2763661

Radius of gyration: 17.65 Å; chains: 1; bounding box: 28×40×48 Å

InterPro domains:
  IPR001584 Integrase, catalytic core [PF13683] (12-76)
  IPR001584 Integrase, catalytic core [PS50994] (1-84)
  IPR012337 Ribonuclease H-like superfamily [SSF53098] (4-85)
  IPR036397 Ribonuclease H superfamily [G3DSA:3.30.420.10] (2-82)